Protein AF-A0A4Y2T1D4-F1 (afdb_monomer)

InterPro domains:
  IPR013103 Reverse transcriptase, RNA-dependent DNA polymerase [PF07727] (2-106)

Radius of gyration: 18.8 Å; Cα contacts (8 Å, |Δi|>4): 121; chains: 1; bounding box: 40×28×55 Å

Structure (mmCIF, N/CA/C/O backbone):
data_AF-A0A4Y2T1D4-F1
#
_entry.id   AF-A0A4Y2T1D4-F1
#
loop_
_atom_site.group_PDB
_atom_site.id
_atom_site.type_symbol
_atom_site.label_atom_id
_atom_site.label_alt_id
_atom_site.label_comp_id
_atom_site.label_asym_id
_atom_site.label_entity_id
_atom_site.label_seq_id
_atom_site.pdbx_PDB_ins_code
_atom_site.Cartn_x
_atom_site.Cartn_y
_atom_site.Cartn_z
_atom_site.occupancy
_atom_site.B_iso_or_equiv
_atom_site.auth_seq_id
_atom_site.auth_comp_id
_atom_site.auth_asym_id
_atom_site.auth_atom_id
_atom_site.pdbx_PDB_model_num
ATOM 1 N N . MET A 1 1 ? 0.635 -4.673 7.501 1.00 90.06 1 MET A N 1
ATOM 2 C CA . MET A 1 1 ? 0.090 -4.416 8.856 1.00 90.06 1 MET A CA 1
ATOM 3 C C . MET A 1 1 ? 0.550 -5.481 9.835 1.00 90.06 1 MET A C 1
ATOM 5 O O . MET A 1 1 ? 0.662 -6.633 9.435 1.00 90.06 1 MET A O 1
ATOM 9 N N . LYS A 1 2 ? 0.821 -5.118 11.097 1.00 92.75 2 LYS A N 1
ATOM 10 C CA . LYS A 1 2 ? 1.155 -6.098 12.148 1.00 92.75 2 LYS A CA 1
ATOM 11 C C . LYS A 1 2 ? -0.086 -6.896 12.573 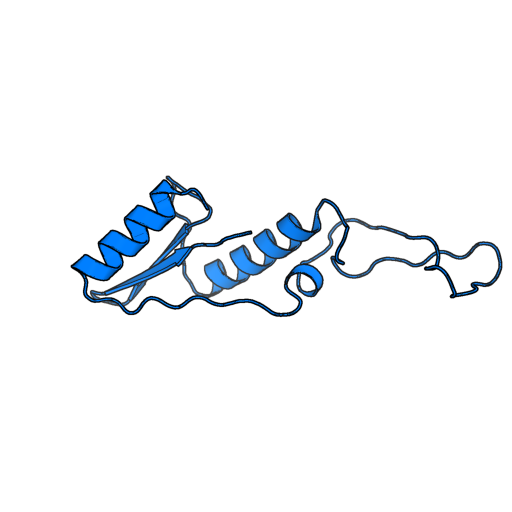1.00 92.75 2 LYS A C 1
ATOM 13 O O . LYS A 1 2 ? -1.192 -6.355 12.591 1.00 92.75 2 LYS A O 1
ATOM 18 N N . TRP A 1 3 ? 0.095 -8.152 12.983 1.00 94.38 3 TRP A N 1
ATOM 19 C CA . TRP A 1 3 ? -1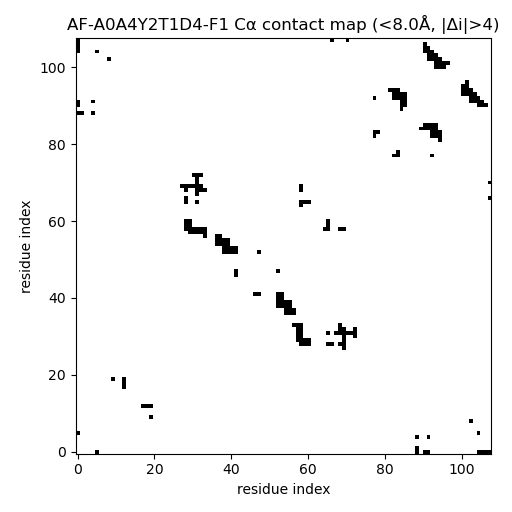.003 -9.006 13.460 1.00 94.38 3 TRP A CA 1
ATOM 20 C C . TRP A 1 3 ? -1.749 -8.418 14.662 1.00 94.38 3 TRP A C 1
ATOM 22 O O . TRP A 1 3 ? -2.979 -8.466 14.708 1.00 94.38 3 TRP A O 1
ATOM 32 N N . ASP A 1 4 ? -1.029 -7.807 15.602 1.00 95.44 4 ASP A N 1
ATOM 33 C CA . ASP A 1 4 ? -1.646 -7.191 16.779 1.00 95.44 4 ASP A CA 1
ATOM 34 C C . ASP A 1 4 ? -2.521 -5.993 16.406 1.00 95.44 4 ASP A C 1
ATOM 36 O O . ASP A 1 4 ? -3.621 -5.847 16.934 1.00 95.44 4 ASP A O 1
ATOM 40 N N . SER A 1 5 ? -2.099 -5.188 15.426 1.00 95.88 5 SER A N 1
ATOM 41 C CA . SER A 1 5 ? -2.897 -4.076 14.903 1.00 95.88 5 SER A CA 1
ATOM 42 C C . SER A 1 5 ? -4.213 -4.565 14.303 1.00 95.88 5 SER A C 1
ATOM 44 O O . SER A 1 5 ? -5.262 -4.001 14.608 1.00 95.88 5 SER A O 1
ATOM 46 N N . LEU A 1 6 ? -4.189 -5.651 13.520 1.00 95.25 6 LEU A N 1
ATOM 47 C CA . LEU A 1 6 ? -5.410 -6.256 12.981 1.00 95.25 6 LEU A CA 1
ATOM 48 C C . LEU A 1 6 ? -6.354 -6.715 14.103 1.00 95.25 6 LEU A C 1
ATOM 50 O O . LEU A 1 6 ? -7.538 -6.378 14.084 1.00 95.25 6 LEU A O 1
ATOM 54 N N . ARG A 1 7 ? -5.838 -7.442 15.102 1.00 96.19 7 ARG A N 1
ATOM 55 C CA . ARG A 1 7 ? -6.636 -7.915 16.250 1.00 96.19 7 ARG A CA 1
ATOM 56 C C . ARG A 1 7 ? -7.252 -6.757 17.031 1.00 96.19 7 ARG A C 1
ATOM 58 O O . ARG A 1 7 ? -8.427 -6.820 17.389 1.00 96.19 7 ARG A O 1
ATOM 65 N N . ILE A 1 8 ? -6.483 -5.695 17.269 1.00 95.25 8 ILE A N 1
ATOM 66 C CA . ILE A 1 8 ? -6.959 -4.489 17.955 1.00 95.25 8 ILE A CA 1
ATOM 67 C C . ILE A 1 8 ? -8.064 -3.809 17.140 1.00 95.25 8 ILE A C 1
ATOM 69 O O . ILE A 1 8 ? -9.104 -3.479 17.707 1.00 95.25 8 ILE A O 1
ATOM 73 N N . LEU A 1 9 ? -7.888 -3.643 15.825 1.00 95.00 9 LEU A N 1
ATOM 74 C CA . LEU A 1 9 ? -8.908 -3.049 14.954 1.00 95.00 9 LEU A CA 1
ATOM 75 C C . LEU A 1 9 ? -10.213 -3.854 14.964 1.00 95.00 9 LEU A C 1
ATOM 77 O O . LEU A 1 9 ? -11.287 -3.271 15.114 1.00 95.00 9 LEU A O 1
ATOM 81 N N . LEU A 1 10 ? -10.128 -5.184 14.875 1.00 95.94 10 LEU A N 1
ATOM 82 C CA . LEU A 1 10 ? -11.300 -6.062 14.949 1.00 95.94 10 LEU A CA 1
ATOM 83 C C . LEU A 1 10 ? -11.979 -5.996 16.325 1.00 95.94 10 LEU A C 1
ATOM 85 O O . LEU A 1 10 ? -13.205 -5.922 16.399 1.00 95.94 10 LEU A O 1
ATOM 89 N N . LYS A 1 11 ? -11.202 -5.946 17.416 1.00 97.00 11 LYS A N 1
ATOM 90 C CA . LYS A 1 11 ? -11.736 -5.771 18.776 1.00 97.00 11 LYS A CA 1
ATOM 91 C C . LYS A 1 11 ? -12.471 -4.437 18.924 1.00 97.00 11 LYS A C 1
ATOM 93 O O . LYS A 1 11 ? -13.578 -4.414 19.459 1.00 97.00 11 LYS A O 1
ATOM 98 N N . ILE A 1 12 ? -11.890 -3.340 18.432 1.00 94.12 12 ILE A N 1
ATOM 99 C CA . ILE A 1 12 ? -12.528 -2.015 18.438 1.00 94.12 12 ILE A CA 1
ATOM 100 C C . ILE A 1 12 ? -13.836 -2.056 17.646 1.00 94.12 12 ILE A C 1
ATOM 102 O O . ILE A 1 12 ? -14.858 -1.593 18.153 1.00 94.12 12 ILE A O 1
ATOM 106 N N . ALA A 1 13 ? -13.826 -2.651 16.450 1.00 95.06 13 ALA A N 1
ATOM 107 C CA . ALA A 1 13 ? -15.020 -2.771 15.621 1.00 95.06 13 ALA A CA 1
ATOM 108 C C . ALA A 1 13 ? -16.135 -3.556 16.332 1.00 95.06 13 ALA A C 1
ATOM 110 O O . ALA A 1 13 ? -17.272 -3.092 16.363 1.00 95.06 13 ALA A O 1
ATOM 111 N N . ALA A 1 14 ? -15.814 -4.678 16.985 1.00 96.69 14 ALA A N 1
ATOM 112 C CA . ALA A 1 14 ? -16.783 -5.448 17.767 1.00 96.69 14 ALA A CA 1
ATOM 113 C C . ALA A 1 14 ? -17.356 -4.638 18.947 1.00 96.69 14 ALA A C 1
ATOM 115 O O . ALA A 1 14 ? -18.573 -4.575 19.125 1.00 96.69 14 ALA A O 1
ATOM 116 N N . MET A 1 15 ? -16.498 -3.953 19.714 1.00 95.62 15 MET A N 1
ATOM 117 C CA . MET A 1 15 ? -16.915 -3.121 20.856 1.00 95.62 15 MET A CA 1
ATOM 118 C C . MET A 1 15 ? -17.801 -1.939 20.442 1.00 95.62 15 MET A C 1
ATOM 120 O O . MET A 1 15 ? -18.681 -1.529 21.196 1.00 95.62 15 MET A O 1
ATOM 124 N N . LYS A 1 16 ? -17.556 -1.373 19.257 1.00 92.56 16 LYS A N 1
ATOM 125 C CA . LYS A 1 16 ? -18.287 -0.220 18.714 1.00 92.56 16 LYS A CA 1
ATOM 126 C C . LYS A 1 16 ? -19.427 -0.611 17.773 1.00 92.56 16 LYS A C 1
ATOM 128 O O . LYS A 1 16 ? -20.083 0.277 17.241 1.00 92.56 16 LYS A O 1
ATOM 133 N N . LYS A 1 17 ? -19.673 -1.913 17.577 1.00 94.12 17 LYS A N 1
ATOM 134 C CA . LYS A 1 17 ? -20.629 -2.447 16.589 1.00 94.12 17 LYS A CA 1
ATOM 135 C C . LYS A 1 17 ? -20.408 -1.860 15.184 1.00 94.12 17 LYS A C 1
ATOM 137 O O . LYS A 1 17 ? -21.358 -1.598 14.450 1.00 94.12 17 LYS A O 1
ATOM 142 N N . SER A 1 18 ? -19.150 -1.617 14.820 1.00 93.12 18 SER A N 1
ATOM 143 C CA . S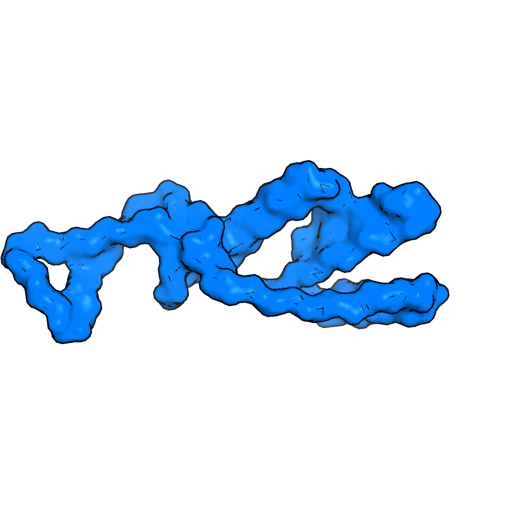ER A 1 18 ? -18.772 -1.053 13.525 1.00 93.12 18 SER A CA 1
ATOM 144 C C . SER A 1 18 ? -18.817 -2.113 12.427 1.00 93.12 18 SER A C 1
ATOM 146 O O . SER A 1 18 ? -18.539 -3.289 12.655 1.00 93.12 18 SER A O 1
ATOM 148 N N . VAL A 1 19 ? -19.103 -1.680 11.202 1.00 94.12 19 VAL A N 1
ATOM 149 C CA . VAL A 1 19 ? -19.056 -2.541 10.017 1.00 94.12 19 VAL A CA 1
ATOM 150 C C . VAL A 1 19 ? -17.606 -2.698 9.558 1.00 94.12 19 VAL A C 1
ATOM 152 O O . VAL A 1 19 ? -16.933 -1.706 9.276 1.00 94.12 19 VAL A O 1
ATOM 155 N N . VAL A 1 20 ? -17.138 -3.941 9.434 1.00 95.50 20 VAL A N 1
ATOM 156 C CA . VAL A 1 20 ? -15.818 -4.265 8.874 1.00 95.50 20 VAL A CA 1
ATOM 157 C C . VAL A 1 20 ? -15.978 -4.661 7.410 1.00 95.50 20 VAL A C 1
ATOM 159 O O . VAL A 1 20 ? -16.819 -5.493 7.078 1.00 95.50 20 VAL A O 1
ATOM 162 N N . LYS A 1 21 ? -15.167 -4.067 6.531 1.00 95.12 21 LYS A N 1
ATOM 163 C CA . LYS A 1 21 ? -15.114 -4.404 5.103 1.00 95.12 21 LYS A CA 1
ATOM 164 C C . LYS A 1 21 ? -13.671 -4.647 4.686 1.00 95.12 21 LYS A C 1
ATOM 166 O O . LYS A 1 21 ? -12.779 -3.903 5.087 1.00 95.12 21 LYS A O 1
ATOM 171 N N . PHE A 1 22 ? -13.476 -5.662 3.855 1.00 93.12 22 PHE A N 1
ATOM 172 C CA . PHE A 1 22 ? -12.213 -5.928 3.181 1.00 93.12 22 PHE A CA 1
ATOM 173 C C . PHE A 1 22 ? -12.336 -5.478 1.730 1.00 93.12 22 PHE A C 1
ATOM 175 O O . PHE A 1 22 ? -13.348 -5.741 1.081 1.00 93.12 22 PHE A O 1
ATOM 182 N N . PHE A 1 23 ? -11.316 -4.782 1.241 1.00 91.75 23 PHE A N 1
ATOM 183 C CA . PHE A 1 23 ? -11.252 -4.310 -0.134 1.00 91.75 23 PHE A CA 1
ATOM 184 C C . PHE A 1 23 ? -9.989 -4.860 -0.775 1.00 91.75 23 PHE A C 1
ATOM 186 O O . PHE A 1 23 ? -8.907 -4.731 -0.204 1.00 91.75 23 PHE A O 1
ATOM 193 N N . ASP A 1 24 ? -10.143 -5.440 -1.959 1.00 92.81 24 ASP A N 1
ATOM 194 C CA . ASP A 1 24 ? -9.034 -5.808 -2.826 1.00 92.81 24 ASP A CA 1
ATOM 195 C C . ASP A 1 24 ? -9.013 -4.861 -4.027 1.00 92.81 24 ASP A C 1
ATOM 197 O O . ASP A 1 24 ? -10.022 -4.674 -4.718 1.00 92.81 24 ASP A O 1
ATOM 201 N N . VAL A 1 25 ? -7.875 -4.206 -4.238 1.00 90.81 25 VAL A N 1
ATOM 202 C CA . VAL A 1 25 ? -7.717 -3.223 -5.308 1.00 90.81 25 VAL A CA 1
ATOM 203 C C . VAL A 1 25 ? -7.136 -3.930 -6.519 1.00 90.81 25 VAL A C 1
ATOM 205 O O . VAL A 1 25 ? -5.952 -4.270 -6.562 1.00 90.81 25 VAL A O 1
ATOM 208 N N . LYS A 1 26 ? -7.970 -4.097 -7.548 1.00 91.62 26 LYS A N 1
ATOM 209 C CA . LYS A 1 26 ? -7.518 -4.607 -8.844 1.00 91.62 26 LYS A CA 1
ATOM 210 C C . LYS A 1 26 ? -6.383 -3.735 -9.373 1.00 91.62 26 LYS A C 1
ATOM 212 O O . LYS A 1 26 ? -6.451 -2.512 -9.295 1.00 91.62 26 LYS A O 1
ATOM 217 N N . THR A 1 27 ? -5.350 -4.390 -9.899 1.00 90.75 27 THR A N 1
ATOM 218 C CA . THR A 1 27 ? -4.185 -3.738 -10.517 1.00 90.75 27 THR A CA 1
ATOM 219 C C . THR A 1 27 ? -3.485 -2.698 -9.631 1.00 90.75 27 THR A C 1
ATOM 221 O O . THR A 1 27 ? -2.918 -1.730 -10.137 1.00 90.75 27 THR A O 1
ATOM 224 N N . ALA A 1 28 ? -3.477 -2.900 -8.306 1.00 91.50 28 ALA A N 1
ATOM 225 C CA . ALA A 1 28 ? -2.891 -1.982 -7.324 1.00 91.50 28 ALA A CA 1
ATOM 226 C C . ALA A 1 28 ? -1.493 -1.459 -7.712 1.00 91.50 28 ALA A C 1
ATOM 228 O O . ALA A 1 28 ? -1.262 -0.252 -7.714 1.00 91.50 28 ALA A O 1
ATOM 229 N N . TYR A 1 29 ? -0.577 -2.340 -8.130 1.00 92.81 29 TYR A N 1
ATOM 230 C CA . TYR A 1 29 ? 0.785 -1.931 -8.495 1.00 92.81 29 TYR A CA 1
ATOM 231 C C . TYR A 1 29 ? 0.825 -1.013 -9.716 1.00 92.81 29 TYR A C 1
ATOM 233 O O . TYR A 1 29 ? 1.521 -0.005 -9.682 1.00 92.81 29 TYR A O 1
ATOM 241 N N . LEU A 1 30 ? -0.020 -1.248 -10.727 1.00 93.44 30 LEU A N 1
ATOM 242 C CA . LEU A 1 30 ? -0.082 -0.401 -11.927 1.00 93.44 30 LEU A CA 1
ATOM 243 C C . LEU A 1 30 ? -0.555 1.031 -11.635 1.00 93.44 30 LEU A C 1
ATOM 245 O O . LEU A 1 30 ? -0.379 1.915 -12.475 1.00 93.44 30 LEU A O 1
ATOM 249 N N . ASN A 1 31 ? -1.162 1.259 -10.469 1.00 91.44 31 ASN A N 1
ATOM 250 C CA . ASN A 1 31 ? -1.550 2.584 -9.995 1.00 91.44 31 ASN A CA 1
ATOM 251 C C . ASN A 1 31 ? -0.439 3.272 -9.181 1.00 91.44 31 ASN A C 1
ATOM 253 O O . ASN A 1 31 ? -0.542 4.465 -8.900 1.00 91.44 31 ASN A O 1
ATOM 257 N N . GLY A 1 32 ? 0.615 2.545 -8.801 1.00 91.06 32 GLY A N 1
ATOM 258 C CA . GLY A 1 32 ? 1.785 3.088 -8.125 1.00 91.06 32 GLY A CA 1
ATOM 259 C C . GLY A 1 32 ? 2.605 3.997 -9.039 1.00 91.06 32 GLY A C 1
ATOM 260 O O . GLY A 1 32 ? 2.790 3.716 -10.225 1.00 91.06 32 GLY A O 1
ATOM 261 N N . ILE A 1 33 ? 3.126 5.082 -8.468 1.00 92.69 33 ILE A N 1
ATOM 262 C CA . ILE A 1 33 ? 4.025 5.993 -9.180 1.00 92.69 33 ILE A CA 1
ATOM 263 C C . ILE A 1 33 ? 5.432 5.398 -9.137 1.00 92.69 33 ILE A C 1
ATOM 265 O O . ILE A 1 33 ? 5.975 5.144 -8.059 1.00 92.69 33 ILE A O 1
ATOM 269 N N . LEU A 1 34 ? 6.004 5.159 -10.316 1.00 94.19 34 LEU A N 1
ATOM 270 C CA . LEU A 1 34 ? 7.391 4.745 -10.469 1.00 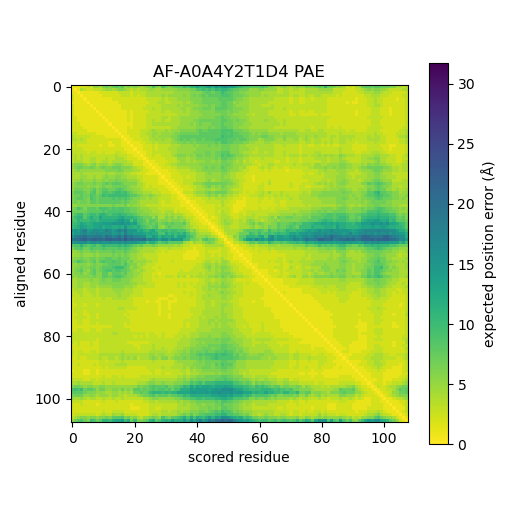94.19 34 LEU A CA 1
ATOM 271 C C . LEU A 1 34 ? 8.243 6.003 -10.665 1.00 94.19 34 LEU A C 1
ATOM 273 O O . LEU A 1 34 ? 8.140 6.663 -11.693 1.00 94.19 34 LEU A O 1
ATOM 277 N N . ASN A 1 35 ? 9.040 6.350 -9.656 1.00 89.94 35 ASN A N 1
ATOM 278 C CA . ASN A 1 35 ? 9.898 7.541 -9.691 1.00 89.94 35 ASN A CA 1
ATOM 279 C C . ASN A 1 35 ? 11.253 7.279 -10.362 1.00 89.94 35 ASN A C 1
ATOM 281 O O . ASN A 1 35 ? 11.970 8.214 -10.695 1.00 89.94 35 ASN A O 1
ATOM 285 N N . GLU A 1 36 ? 11.616 6.009 -10.514 1.00 91.12 36 GLU A N 1
ATOM 286 C CA . GLU A 1 36 ? 12.878 5.577 -11.103 1.00 91.12 36 GLU A CA 1
ATOM 287 C C . GLU A 1 36 ? 12.699 5.327 -12.598 1.00 91.12 36 GLU A C 1
ATOM 289 O O . GLU A 1 36 ? 11.664 4.824 -13.042 1.00 91.12 36 GLU A O 1
ATOM 294 N N . GLU A 1 37 ? 13.724 5.641 -13.382 1.00 94.50 37 GLU A N 1
ATOM 295 C CA . GLU A 1 37 ? 13.735 5.286 -14.792 1.00 94.50 37 GLU A CA 1
ATOM 296 C C . GLU A 1 37 ? 14.241 3.851 -14.953 1.00 94.50 37 GLU A C 1
ATOM 298 O O . GLU A 1 37 ? 15.413 3.566 -14.723 1.00 94.50 37 GLU A O 1
ATOM 303 N N . LEU A 1 38 ? 13.339 2.944 -15.331 1.00 94.94 38 LEU A N 1
ATOM 304 C CA . LEU A 1 38 ? 13.658 1.536 -15.528 1.00 94.94 38 LEU A CA 1
ATOM 305 C C . LEU A 1 38 ? 13.401 1.092 -16.955 1.00 94.94 38 LEU A C 1
ATOM 307 O O . LEU A 1 38 ? 12.456 1.535 -17.614 1.00 94.94 38 LEU A O 1
ATOM 311 N N . TYR A 1 39 ? 14.220 0.141 -17.384 1.00 94.06 39 TYR A N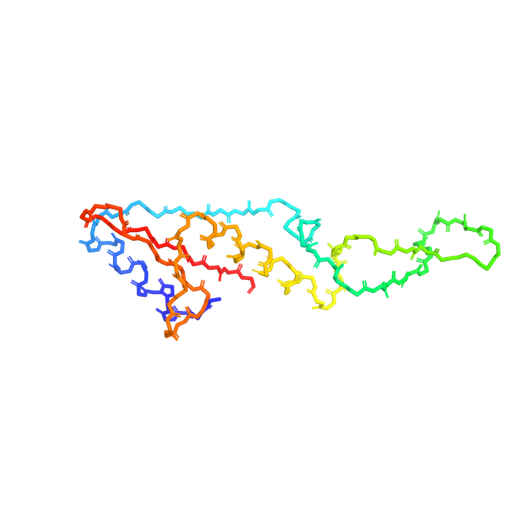 1
ATOM 312 C CA . TYR A 1 39 ? 14.114 -0.499 -18.679 1.00 94.06 39 TYR A CA 1
ATOM 313 C C . TYR A 1 39 ? 14.056 -2.015 -18.507 1.00 94.06 39 TYR A C 1
ATOM 315 O O . TYR A 1 39 ? 14.603 -2.558 -17.548 1.00 94.06 39 TYR A O 1
ATOM 323 N N . MET A 1 40 ? 13.394 -2.696 -19.436 1.00 92.25 40 MET A N 1
ATOM 324 C CA . MET A 1 40 ? 13.381 -4.153 -19.513 1.00 92.25 40 MET A CA 1
ATOM 325 C C . MET A 1 40 ? 13.622 -4.624 -20.938 1.00 92.25 40 MET A C 1
ATOM 327 O O . MET A 1 40 ? 13.262 -3.955 -21.914 1.00 92.25 40 MET A O 1
ATOM 331 N N . GLU A 1 41 ? 14.198 -5.813 -21.044 1.00 91.75 41 GLU A N 1
ATOM 332 C CA . GLU A 1 41 ? 14.238 -6.540 -22.301 1.00 91.75 41 GLU A CA 1
ATOM 333 C C . GLU A 1 41 ? 12.817 -6.865 -22.785 1.00 91.75 41 GLU A C 1
ATOM 335 O O . GLU A 1 41 ? 11.889 -6.991 -21.974 1.00 91.75 41 GLU A O 1
ATOM 340 N N . PRO A 1 42 ? 12.617 -6.994 -24.106 1.00 90.56 42 PRO A N 1
ATOM 341 C CA . PRO A 1 42 ? 11.364 -7.497 -24.638 1.00 90.56 42 PRO A CA 1
ATOM 342 C C . PRO A 1 42 ? 10.971 -8.842 -24.008 1.00 90.56 42 PRO A C 1
ATOM 344 O O . PRO A 1 42 ? 11.815 -9.726 -23.849 1.00 90.56 42 PRO A O 1
ATOM 347 N N . PRO A 1 43 ? 9.687 -9.024 -23.648 1.00 89.19 43 PRO A N 1
ATOM 348 C CA . PRO A 1 43 ? 9.217 -10.293 -23.123 1.00 89.19 43 PRO A CA 1
ATOM 349 C C . PRO A 1 43 ? 9.350 -11.391 -24.184 1.00 89.19 43 PRO A C 1
ATOM 351 O O . PRO A 1 43 ? 9.306 -11.133 -25.388 1.00 89.19 43 PRO A O 1
ATOM 354 N N . LYS A 1 44 ? 9.469 -12.642 -23.727 1.00 88.25 44 LYS A N 1
ATOM 355 C CA . LYS A 1 44 ? 9.531 -13.810 -24.616 1.00 88.25 44 LYS A CA 1
ATOM 356 C C . LYS A 1 44 ? 8.355 -13.800 -25.599 1.00 88.25 44 LYS A C 1
ATOM 358 O O . LYS A 1 44 ? 7.210 -13.637 -25.186 1.00 88.25 44 LYS A O 1
ATOM 363 N N . GLY A 1 45 ? 8.649 -14.001 -26.883 1.00 90.00 45 GLY A N 1
ATOM 364 C CA . GLY A 1 45 ? 7.656 -13.972 -27.962 1.00 90.00 45 GLY A CA 1
ATOM 365 C C . GLY A 1 45 ? 7.408 -12.587 -28.568 1.00 90.00 45 GLY A C 1
ATOM 366 O O . GLY A 1 45 ? 6.590 -12.474 -29.475 1.00 90.00 45 GLY A O 1
ATOM 367 N N . TYR A 1 46 ? 8.108 -11.547 -28.104 1.00 87.25 46 TYR A N 1
ATOM 368 C CA . TYR A 1 46 ? 8.071 -10.220 -28.708 1.00 87.25 46 TYR A CA 1
ATOM 369 C C . TYR A 1 46 ? 9.432 -9.868 -29.316 1.00 87.25 46 TYR A C 1
ATOM 371 O O . TYR A 1 46 ? 10.415 -9.698 -28.598 1.00 87.25 46 TYR A O 1
ATOM 379 N N . GLU A 1 47 ? 9.496 -9.722 -30.638 1.00 86.44 47 GLU A N 1
ATOM 380 C CA . GLU A 1 47 ? 10.724 -9.327 -31.328 1.00 86.44 47 GLU A CA 1
ATOM 381 C C . GLU A 1 47 ? 10.796 -7.805 -31.481 1.00 86.44 47 GLU A C 1
ATOM 383 O O . GLU A 1 47 ? 9.922 -7.160 -32.066 1.00 86.44 47 GLU A O 1
ATOM 388 N N . LEU A 1 48 ? 11.864 -7.212 -30.953 1.00 85.00 48 LEU A N 1
ATOM 389 C CA . LEU A 1 48 ? 12.215 -5.821 -31.209 1.00 85.00 48 LEU A CA 1
ATOM 390 C C . LEU A 1 48 ? 13.320 -5.757 -32.262 1.00 85.00 48 LEU A C 1
ATOM 392 O O . LEU A 1 48 ? 14.176 -6.632 -32.354 1.00 85.00 48 LEU A O 1
ATOM 396 N N . ARG A 1 49 ? 13.339 -4.661 -33.030 1.00 82.25 49 ARG A N 1
ATOM 397 C CA . ARG A 1 49 ? 14.506 -4.322 -33.856 1.00 82.25 49 ARG A CA 1
ATOM 398 C C . ARG A 1 49 ? 15.750 -4.256 -32.966 1.00 82.25 49 ARG A C 1
ATOM 400 O O . ARG A 1 49 ? 15.647 -3.808 -31.823 1.00 82.25 49 ARG A O 1
ATOM 407 N N . SER A 1 50 ? 16.901 -4.646 -33.518 1.00 82.12 50 SER A N 1
ATOM 408 C CA . SER A 1 50 ? 18.186 -4.649 -32.807 1.00 82.12 50 SER A CA 1
ATOM 409 C C . SER A 1 50 ? 18.404 -3.355 -32.015 1.00 82.12 50 SER A C 1
ATOM 411 O O . SER A 1 50 ? 18.124 -2.261 -32.513 1.00 82.12 50 SER A O 1
ATOM 413 N N . ASN A 1 51 ? 18.935 -3.496 -30.798 1.00 84.62 51 ASN A N 1
ATOM 414 C CA . ASN A 1 51 ? 19.332 -2.409 -29.893 1.00 84.62 51 ASN A CA 1
ATOM 415 C C . ASN A 1 51 ? 18.175 -1.577 -29.307 1.00 84.62 51 ASN A C 1
ATOM 417 O O . ASN A 1 51 ? 18.349 -0.393 -29.017 1.00 84.62 51 ASN A O 1
ATOM 421 N N . LYS A 1 52 ? 16.990 -2.172 -29.115 1.00 90.50 52 LYS A N 1
ATOM 422 C CA . LYS A 1 52 ? 15.873 -1.530 -28.402 1.00 90.50 52 LYS A CA 1
ATOM 423 C C . LYS A 1 52 ? 15.482 -2.295 -27.141 1.00 90.50 52 LYS A C 1
ATOM 425 O O . LYS A 1 52 ? 15.478 -3.519 -27.122 1.00 90.50 52 LYS A O 1
ATOM 430 N N . VAL A 1 53 ? 15.081 -1.538 -26.125 1.00 92.75 53 VAL A N 1
ATOM 431 C CA . VAL A 1 53 ? 14.526 -2.016 -24.851 1.00 92.75 53 VAL A CA 1
ATOM 432 C C . VAL A 1 53 ? 13.225 -1.272 -24.551 1.00 92.75 53 VAL A C 1
ATOM 434 O O . VAL A 1 53 ? 12.964 -0.209 -25.123 1.00 92.75 53 VAL A O 1
ATOM 437 N N . PHE A 1 54 ? 12.399 -1.809 -23.656 1.00 92.50 54 PHE A N 1
ATOM 438 C CA . PHE A 1 54 ? 11.188 -1.132 -23.203 1.00 92.50 54 PHE A CA 1
ATOM 439 C C . PHE A 1 54 ? 11.473 -0.267 -21.989 1.00 92.50 54 PHE A C 1
ATOM 441 O O . PHE A 1 54 ? 12.017 -0.752 -21.005 1.00 92.50 54 PHE A O 1
ATOM 448 N N . LYS A 1 55 ? 11.033 0.992 -22.023 1.00 93.62 55 LYS A N 1
ATOM 449 C CA . LYS A 1 55 ? 10.955 1.827 -20.825 1.00 93.62 55 LYS A CA 1
ATOM 450 C C . LYS A 1 55 ? 9.706 1.465 -20.026 1.00 93.62 55 LYS A C 1
ATOM 452 O O . LYS A 1 55 ? 8.594 1.462 -20.562 1.00 93.62 55 LYS A O 1
ATOM 457 N N . ILE A 1 56 ? 9.881 1.189 -18.742 1.00 94.50 56 ILE A N 1
ATOM 458 C CA . ILE A 1 56 ? 8.786 0.900 -17.823 1.00 94.50 56 ILE A CA 1
ATOM 459 C C . ILE A 1 56 ? 8.231 2.229 -17.303 1.00 94.50 56 ILE A C 1
ATOM 461 O O . ILE A 1 56 ? 8.885 2.940 -16.549 1.00 94.50 56 ILE A O 1
ATOM 465 N N . ASN A 1 57 ? 7.000 2.557 -17.697 1.00 90.88 57 ASN A N 1
ATOM 466 C CA . ASN A 1 57 ? 6.348 3.818 -17.314 1.00 90.88 57 ASN A CA 1
ATOM 467 C C . ASN A 1 57 ? 5.466 3.710 -16.058 1.00 90.88 57 ASN A C 1
ATOM 469 O O . ASN A 1 57 ? 5.004 4.722 -15.537 1.00 90.88 57 ASN A O 1
ATOM 473 N N . LYS A 1 58 ? 5.166 2.491 -15.597 1.00 91.50 58 LYS A N 1
ATOM 474 C CA . LYS A 1 58 ? 4.298 2.224 -14.439 1.00 91.50 58 LYS A CA 1
ATOM 475 C C . LYS A 1 58 ? 4.919 1.153 -13.559 1.00 91.50 58 LYS A C 1
ATOM 477 O O . LYS A 1 58 ? 5.640 0.295 -14.051 1.00 91.50 58 LYS A O 1
ATOM 482 N N . SER A 1 59 ? 4.595 1.161 -12.271 1.00 94.56 59 SER A N 1
ATOM 483 C CA . SER A 1 59 ? 4.990 0.083 -11.364 1.00 94.56 59 SER A CA 1
ATOM 484 C C . SER A 1 59 ? 4.285 -1.219 -11.776 1.00 94.56 59 SER A C 1
ATOM 486 O O . SER A 1 59 ? 3.078 -1.370 -11.626 1.00 94.56 59 SER A O 1
ATOM 488 N N . ILE A 1 60 ? 5.024 -2.154 -12.373 1.00 93.75 60 ILE A N 1
ATOM 489 C CA . ILE A 1 60 ? 4.486 -3.441 -12.839 1.00 93.75 60 ILE A CA 1
ATOM 490 C C . ILE A 1 60 ? 4.712 -4.550 -11.811 1.00 93.75 60 ILE A C 1
ATOM 492 O O . ILE A 1 60 ? 5.551 -4.447 -10.916 1.00 93.75 60 ILE A O 1
ATOM 496 N N . TYR A 1 61 ? 3.968 -5.643 -11.936 1.00 90.81 61 TYR A N 1
ATOM 497 C CA . TYR A 1 61 ? 4.210 -6.841 -11.136 1.00 90.81 61 TYR A CA 1
ATOM 498 C C . TYR A 1 61 ? 5.631 -7.375 -11.369 1.00 90.81 61 TYR A C 1
ATOM 500 O O . TYR A 1 61 ? 6.145 -7.313 -12.481 1.00 90.81 61 TYR A O 1
ATOM 508 N N . GLY A 1 62 ? 6.261 -7.885 -10.310 1.00 90.06 62 GLY A N 1
ATOM 509 C CA . GLY A 1 62 ? 7.620 -8.433 -10.363 1.00 90.06 62 GLY A CA 1
ATOM 510 C C . GLY A 1 62 ? 8.742 -7.429 -10.084 1.00 90.06 62 GLY A C 1
ATOM 511 O O . GLY A 1 62 ? 9.853 -7.862 -9.797 1.00 90.06 62 GLY A O 1
ATOM 512 N N . LEU A 1 63 ? 8.477 -6.115 -10.080 1.00 93.31 63 LEU A N 1
ATOM 513 C CA . LEU A 1 63 ? 9.475 -5.156 -9.595 1.00 93.31 63 LEU A CA 1
ATOM 514 C C . LEU A 1 63 ? 9.562 -5.201 -8.058 1.00 93.31 63 LEU A C 1
ATOM 516 O O . LEU A 1 63 ? 8.517 -5.103 -7.401 1.00 93.31 63 LEU A O 1
ATOM 520 N N . PRO A 1 64 ? 10.771 -5.262 -7.465 1.00 92.75 64 PRO A N 1
ATO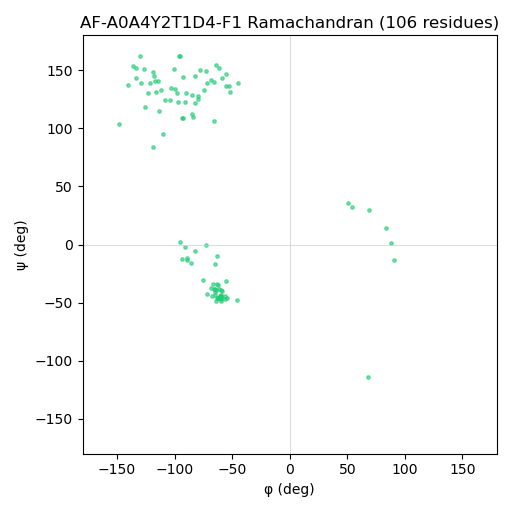M 521 C CA . PRO A 1 64 ? 10.950 -5.286 -6.009 1.00 92.75 64 PRO A CA 1
ATOM 522 C C . PRO A 1 64 ? 10.281 -4.114 -5.271 1.00 92.75 64 PRO A C 1
ATOM 524 O O . PRO A 1 64 ? 9.812 -4.261 -4.144 1.00 92.75 64 PRO A O 1
ATOM 527 N N . GLN A 1 65 ? 10.193 -2.946 -5.908 1.00 93.88 65 GLN A N 1
ATOM 528 C CA . GLN A 1 65 ? 9.633 -1.724 -5.331 1.00 93.88 65 GLN A CA 1
ATOM 529 C C . GLN A 1 65 ? 8.132 -1.530 -5.578 1.00 93.88 65 GLN A C 1
ATOM 531 O O . GLN A 1 65 ? 7.560 -0.566 -5.064 1.00 93.88 65 GLN A O 1
ATOM 536 N N . SER A 1 66 ? 7.457 -2.423 -6.309 1.00 94.12 66 SER A N 1
ATOM 537 C CA . SER A 1 66 ? 6.051 -2.206 -6.682 1.00 94.12 66 SER A CA 1
ATOM 538 C C . SER A 1 66 ? 5.100 -2.104 -5.493 1.00 94.12 66 SER A C 1
ATOM 540 O O . SER A 1 66 ? 4.225 -1.232 -5.467 1.00 94.12 66 SER A O 1
ATOM 542 N N . GLY A 1 67 ? 5.330 -2.908 -4.452 1.00 93.31 67 GLY A N 1
ATOM 543 C CA . GLY A 1 67 ? 4.586 -2.792 -3.196 1.00 93.31 67 GLY A CA 1
ATOM 544 C C . GLY A 1 67 ? 4.750 -1.414 -2.544 1.00 93.31 67 GLY A C 1
ATOM 545 O O . GLY A 1 67 ? 3.775 -0.832 -2.067 1.00 93.31 67 GLY A O 1
ATOM 546 N N . ARG A 1 68 ? 5.961 -0.839 -2.592 1.00 93.19 68 ARG A N 1
ATOM 547 C CA . ARG A 1 68 ? 6.258 0.494 -2.043 1.00 93.19 68 ARG A CA 1
ATOM 548 C C . ARG A 1 68 ? 5.644 1.614 -2.884 1.00 93.19 68 ARG A C 1
ATOM 550 O O . ARG A 1 68 ? 5.073 2.541 -2.312 1.00 93.19 68 ARG A O 1
ATOM 557 N N . CYS A 1 69 ? 5.720 1.524 -4.213 1.00 95.19 69 CYS A N 1
ATOM 558 C CA . CYS A 1 69 ? 5.090 2.480 -5.131 1.00 95.19 69 CYS A CA 1
ATOM 559 C C . CYS A 1 69 ? 3.582 2.581 -4.877 1.00 95.19 69 CYS A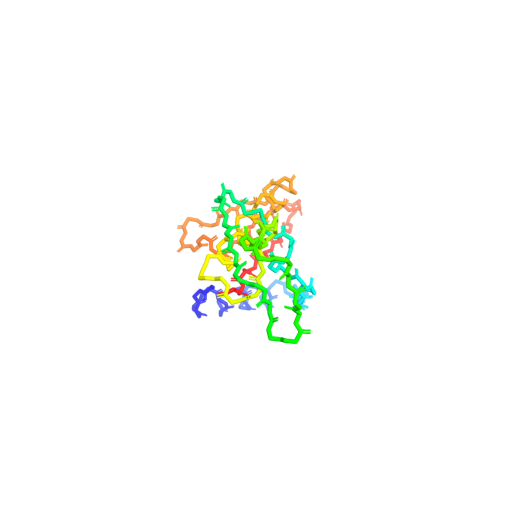 C 1
ATOM 561 O O . CYS A 1 69 ? 3.042 3.682 -4.740 1.00 95.19 69 CYS A O 1
ATOM 563 N N . TRP A 1 70 ? 2.911 1.435 -4.748 1.00 94.94 70 TRP A N 1
ATOM 564 C CA . TRP A 1 70 ? 1.493 1.405 -4.411 1.00 94.94 70 TRP A CA 1
ATOM 565 C C . TRP A 1 70 ? 1.217 1.895 -2.984 1.00 94.94 70 TRP A C 1
ATOM 567 O O . TRP A 1 70 ? 0.326 2.724 -2.794 1.00 94.94 70 TRP A O 1
ATOM 577 N N . TYR A 1 71 ? 2.005 1.465 -1.989 1.00 94.00 71 TYR A N 1
ATOM 578 C CA . TYR A 1 71 ? 1.858 1.937 -0.607 1.00 94.00 71 TYR A CA 1
ATOM 579 C C . TYR A 1 71 ? 1.908 3.467 -0.519 1.00 94.00 71 TYR A C 1
ATOM 581 O O . TYR A 1 71 ? 1.067 4.075 0.148 1.00 94.00 71 TYR A O 1
ATOM 589 N N . ASN A 1 72 ? 2.867 4.095 -1.204 1.00 94.44 72 ASN A N 1
ATOM 590 C CA . ASN A 1 72 ? 3.014 5.548 -1.230 1.00 94.44 72 ASN A CA 1
ATOM 591 C C . ASN A 1 72 ? 1.805 6.212 -1.894 1.00 94.44 72 ASN A C 1
ATOM 593 O O . ASN A 1 72 ? 1.196 7.096 -1.292 1.00 94.44 72 ASN A O 1
ATOM 597 N N . LYS A 1 73 ? 1.394 5.730 -3.075 1.00 95.06 73 LYS A N 1
ATOM 598 C CA . LYS A 1 73 ? 0.239 6.294 -3.781 1.00 95.06 73 LYS A CA 1
ATOM 599 C C . LYS A 1 73 ? -1.041 6.206 -2.951 1.00 95.06 73 LYS A C 1
ATOM 601 O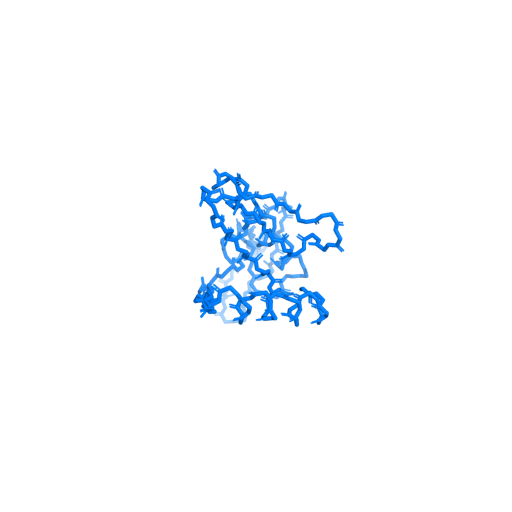 O . LYS A 1 73 ? -1.783 7.180 -2.843 1.00 95.06 73 LYS A O 1
ATOM 606 N N . PHE A 1 74 ? -1.298 5.055 -2.338 1.00 95.06 74 PHE A N 1
ATOM 607 C CA . PHE A 1 74 ? -2.479 4.877 -1.501 1.00 95.06 74 PHE A CA 1
ATOM 608 C C . PHE A 1 74 ? -2.393 5.715 -0.217 1.00 95.06 74 PHE A C 1
ATOM 610 O O . PHE A 1 74 ? -3.386 6.318 0.184 1.00 95.06 74 PHE A O 1
ATOM 617 N N . SER A 1 75 ? -1.199 5.843 0.377 1.00 95.50 75 SER A N 1
ATOM 618 C CA . SER A 1 75 ? -0.961 6.744 1.517 1.00 95.50 75 SER A CA 1
ATOM 619 C C . SER A 1 75 ? -1.341 8.191 1.193 1.00 95.50 75 SER A C 1
ATOM 621 O O . SER A 1 75 ? -1.970 8.850 2.020 1.00 95.50 75 SER A O 1
ATOM 623 N N . GLU A 1 76 ? -0.965 8.687 0.010 1.00 96.06 76 GLU A N 1
ATOM 624 C CA . GLU A 1 76 ? -1.309 10.038 -0.454 1.00 96.06 76 GLU A CA 1
ATOM 625 C C . GLU A 1 76 ? -2.821 10.213 -0.601 1.00 96.06 76 GLU A C 1
ATOM 627 O O . GLU A 1 76 ? -3.373 11.190 -0.097 1.00 96.06 76 GLU A O 1
ATOM 632 N N . ILE A 1 77 ? -3.503 9.245 -1.223 1.00 95.88 77 ILE A N 1
ATOM 633 C CA . ILE A 1 77 ? -4.965 9.264 -1.393 1.00 95.88 77 ILE A CA 1
ATOM 634 C C . ILE A 1 77 ? -5.666 9.312 -0.027 1.00 95.88 77 ILE A C 1
ATOM 636 O O . ILE A 1 77 ? -6.569 10.123 0.187 1.00 95.88 77 ILE A O 1
ATOM 640 N N . LEU A 1 78 ? -5.233 8.482 0.928 1.00 96.06 78 LEU A N 1
ATOM 641 C CA . LEU A 1 78 ? -5.795 8.477 2.281 1.00 96.06 78 LEU A CA 1
ATOM 642 C C . LEU A 1 78 ? -5.535 9.796 3.022 1.00 96.06 78 LEU A C 1
ATOM 644 O O . LEU A 1 78 ? -6.423 10.291 3.721 1.00 96.06 78 LEU A O 1
ATOM 648 N N . ALA A 1 79 ? -4.348 10.382 2.853 1.00 96.62 79 ALA A N 1
ATOM 649 C CA . ALA A 1 79 ? -4.014 11.678 3.437 1.00 96.62 79 ALA A CA 1
ATOM 650 C C . ALA A 1 79 ? -4.877 12.808 2.851 1.00 96.62 79 ALA A C 1
ATOM 652 O O . ALA A 1 79 ? -5.410 13.618 3.610 1.00 96.62 79 ALA A O 1
ATOM 653 N N . GLN A 1 80 ? -5.089 12.823 1.531 1.00 97.31 80 GLN A N 1
ATOM 654 C CA . GLN A 1 80 ? -5.984 13.769 0.848 1.00 97.31 80 GLN A CA 1
ATOM 655 C C . GLN A 1 80 ? -7.441 13.614 1.306 1.00 97.31 80 GLN A C 1
ATOM 657 O O . GLN A 1 80 ? -8.149 14.604 1.475 1.00 97.31 80 GLN A O 1
ATOM 662 N N . ALA A 1 81 ? -7.874 12.387 1.609 1.00 95.94 81 ALA A N 1
ATOM 663 C CA . ALA A 1 81 ? -9.173 12.120 2.226 1.00 95.94 81 ALA A CA 1
ATOM 664 C C . ALA A 1 81 ? -9.243 12.516 3.723 1.00 95.94 81 ALA A C 1
ATOM 666 O O . ALA A 1 81 ? -10.291 12.370 4.368 1.00 95.94 81 ALA A O 1
ATOM 667 N N . GLY A 1 82 ? -8.152 13.032 4.299 1.00 96.75 82 GLY A N 1
ATOM 668 C CA . GLY A 1 82 ? -8.066 13.526 5.673 1.00 96.75 82 GLY A CA 1
ATOM 669 C C . GLY A 1 82 ? -7.811 12.447 6.726 1.00 96.75 82 GLY A C 1
ATOM 670 O O . GLY A 1 82 ? -8.022 12.705 7.915 1.00 96.75 82 GLY A O 1
ATOM 671 N N . LEU A 1 83 ? -7.398 11.240 6.327 1.00 97.25 83 LEU A N 1
ATOM 672 C CA . LEU A 1 83 ? -6.965 10.215 7.272 1.00 97.25 83 LEU A CA 1
ATOM 673 C C . LEU A 1 83 ? -5.509 10.437 7.687 1.00 97.25 83 LEU A C 1
ATOM 675 O O . LEU A 1 83 ? -4.663 10.841 6.890 1.00 97.25 83 LEU A O 1
ATOM 679 N N . LYS A 1 84 ? -5.202 10.130 8.948 1.00 96.56 84 LYS A N 1
ATOM 680 C CA . LYS A 1 84 ? -3.855 10.255 9.517 1.00 96.56 84 LYS A CA 1
ATOM 681 C C . LYS A 1 84 ? -3.298 8.887 9.885 1.00 96.56 84 LYS A C 1
ATOM 683 O O . LYS A 1 84 ? -4.026 8.055 10.422 1.00 96.56 84 LYS A O 1
ATOM 688 N N . LYS A 1 85 ? -2.002 8.680 9.641 1.00 96.19 85 LYS A N 1
ATOM 689 C CA . LYS A 1 85 ? -1.284 7.470 10.069 1.00 96.19 85 LYS A CA 1
ATOM 690 C C . LYS A 1 85 ? -1.220 7.399 11.594 1.00 96.19 85 LYS A C 1
ATOM 692 O O . LYS A 1 85 ? -0.973 8.414 12.252 1.00 96.19 85 LYS A O 1
ATOM 697 N N . LEU A 1 86 ? -1.401 6.208 12.154 1.00 94.75 86 LEU A N 1
ATOM 698 C CA . LEU A 1 86 ? -1.111 5.962 13.563 1.00 94.75 86 LEU A CA 1
ATOM 699 C C . LEU A 1 86 ? 0.403 5.948 13.791 1.00 94.75 86 LEU A C 1
ATOM 701 O O . LEU A 1 86 ? 1.161 5.366 13.020 1.00 94.75 86 LEU A O 1
ATOM 705 N N . LYS A 1 87 ? 0.846 6.565 14.893 1.00 93.19 87 LYS A N 1
ATOM 706 C CA . LYS A 1 87 ? 2.267 6.584 15.280 1.00 93.19 87 LYS A CA 1
ATOM 707 C C . LYS A 1 87 ? 2.789 5.192 15.656 1.00 93.19 87 LYS A C 1
ATOM 709 O O . LYS A 1 87 ? 3.949 4.894 15.411 1.00 93.19 87 LYS A O 1
ATOM 714 N N . SER A 1 88 ? 1.940 4.357 16.254 1.00 93.31 88 SER A N 1
ATOM 715 C CA . SER A 1 88 ? 2.288 3.003 16.706 1.00 93.31 88 SER A CA 1
ATOM 716 C C . SER A 1 88 ? 2.392 1.986 15.564 1.00 93.31 88 SER A C 1
ATOM 718 O O . SER A 1 88 ? 3.175 1.039 15.648 1.00 93.31 88 SER A O 1
ATOM 720 N N . ASP A 1 89 ? 1.613 2.179 14.497 1.00 94.81 89 ASP A N 1
ATOM 721 C CA . ASP A 1 89 ? 1.657 1.365 13.284 1.00 94.81 89 ASP A CA 1
ATOM 722 C C . ASP A 1 89 ? 1.303 2.223 12.049 1.00 94.81 89 ASP A C 1
ATOM 724 O O . ASP A 1 89 ? 0.123 2.497 11.806 1.00 94.81 89 ASP A O 1
ATOM 728 N N . PRO A 1 90 ? 2.301 2.622 11.235 1.00 93.56 90 PRO A N 1
ATOM 729 C CA . PRO A 1 90 ? 2.089 3.433 10.033 1.00 93.56 90 PRO A CA 1
ATOM 730 C C . PRO A 1 90 ? 1.244 2.775 8.934 1.00 93.56 90 PRO A C 1
ATOM 732 O O . PRO A 1 90 ? 0.868 3.456 7.979 1.00 93.56 90 PRO A O 1
ATOM 735 N N . SER A 1 91 ? 0.945 1.475 9.042 1.00 94.12 91 SER A N 1
ATOM 736 C CA . SER A 1 91 ? 0.035 0.781 8.124 1.00 94.12 91 SER A CA 1
ATOM 737 C C . SER A 1 91 ? -1.446 0.966 8.474 1.00 94.12 91 SER A C 1
ATOM 739 O O . SER A 1 91 ? -2.306 0.532 7.709 1.00 94.12 91 SER A O 1
ATOM 741 N N . VAL A 1 92 ? -1.755 1.620 9.600 1.00 96.31 92 VAL A N 1
ATOM 742 C CA . VAL A 1 92 ? -3.122 1.924 10.031 1.00 96.31 92 VAL A CA 1
ATOM 743 C C . VAL A 1 92 ? -3.382 3.425 9.968 1.00 96.31 92 VAL A C 1
ATOM 745 O O . VAL A 1 92 ? -2.608 4.244 10.465 1.00 96.31 92 VAL A O 1
ATOM 748 N N . TYR A 1 93 ? -4.524 3.778 9.393 1.00 96.94 93 TYR A N 1
ATOM 749 C CA . TYR A 1 93 ? -4.998 5.137 9.197 1.00 96.94 93 TYR A CA 1
ATOM 750 C C . TYR A 1 93 ? -6.284 5.346 9.977 1.00 96.94 93 TYR A C 1
ATOM 752 O O . TYR A 1 93 ? -7.145 4.467 10.028 1.00 96.94 93 TYR A O 1
ATOM 760 N N . THR A 1 94 ? -6.428 6.523 10.572 1.00 96.00 94 THR A N 1
ATOM 761 C CA . THR A 1 94 ? -7.612 6.887 11.343 1.00 96.00 94 THR A CA 1
ATOM 762 C C . THR A 1 94 ? -8.110 8.274 10.967 1.00 96.00 94 THR A C 1
ATOM 764 O O . THR A 1 94 ? -7.322 9.189 10.703 1.00 96.00 94 THR A O 1
ATOM 767 N N . LYS A 1 95 ? -9.429 8.439 10.955 1.00 96.00 95 LYS A N 1
ATOM 768 C CA . LYS A 1 95 ? -10.102 9.732 10.827 1.00 96.00 95 LYS A CA 1
ATOM 769 C C . LYS A 1 95 ? -11.308 9.757 11.745 1.00 96.00 95 LYS A C 1
ATOM 771 O O . LYS A 1 95 ? -12.068 8.796 11.810 1.00 96.00 95 LYS A O 1
ATOM 776 N N . ARG A 1 96 ? -11.496 10.877 12.434 1.00 93.06 96 ARG A N 1
ATOM 777 C CA . ARG A 1 96 ? -12.701 11.128 13.221 1.00 93.06 96 ARG A CA 1
ATOM 778 C C . ARG A 1 96 ? -13.791 11.695 12.310 1.00 93.06 96 ARG A C 1
ATOM 780 O O . ARG A 1 96 ? -13.548 12.672 11.604 1.00 93.06 96 ARG A O 1
ATOM 787 N N . ALA A 1 97 ? -14.973 11.094 12.345 1.00 89.69 97 ALA A N 1
ATOM 788 C CA . ALA A 1 97 ? -16.173 11.535 11.643 1.00 89.69 97 ALA A CA 1
ATOM 789 C C . ALA A 1 97 ? -17.258 11.845 12.690 1.00 89.69 97 ALA A C 1
ATOM 791 O O . ALA A 1 97 ? -18.064 10.995 13.063 1.00 89.69 97 ALA A O 1
ATOM 792 N N . GLY A 1 98 ? -17.226 13.062 13.245 1.00 89.19 98 GLY A N 1
ATOM 793 C CA . GLY A 1 98 ? -18.102 13.452 14.353 1.00 89.19 98 GLY A CA 1
ATOM 794 C C . GLY A 1 98 ? -17.771 12.698 15.648 1.00 89.19 98 GLY A C 1
ATOM 795 O O . GLY A 1 98 ? -16.703 12.899 16.236 1.00 89.19 98 GLY A O 1
ATOM 796 N N . LYS A 1 99 ? -18.695 11.851 16.118 1.00 86.25 99 LYS A N 1
ATOM 797 C CA . LYS A 1 99 ? -18.483 10.969 17.284 1.00 86.25 99 LYS A CA 1
ATOM 798 C C . LYS A 1 99 ? -17.892 9.605 16.906 1.00 86.25 99 LYS A C 1
ATOM 800 O O . LYS A 1 99 ? -17.395 8.911 17.788 1.00 86.25 99 LYS A O 1
ATOM 805 N N . GLU A 1 100 ? -17.898 9.269 15.619 1.00 88.75 100 GLU A N 1
ATOM 806 C CA . GLU A 1 100 ? -17.420 7.992 15.096 1.00 88.75 100 GLU A CA 1
ATOM 807 C C . GLU A 1 100 ? -15.968 8.078 14.613 1.00 88.75 100 GLU A C 1
ATOM 809 O O . GLU A 1 100 ? -15.431 9.160 14.341 1.00 88.75 100 GLU A O 1
ATOM 814 N N . PHE A 1 101 ? -15.332 6.917 14.477 1.00 91.06 101 PHE A N 1
ATOM 815 C CA . PHE A 1 101 ? -13.998 6.781 13.899 1.00 91.06 101 PHE A CA 1
ATOM 816 C C . PHE A 1 101 ? -14.030 5.852 12.691 1.00 91.06 101 PHE A C 1
ATOM 818 O O . PHE A 1 101 ? -14.667 4.803 12.704 1.00 91.06 101 PHE A O 1
ATOM 825 N N . ILE A 1 102 ? -13.296 6.240 11.654 1.00 94.69 102 ILE A N 1
ATOM 826 C CA . ILE A 1 102 ? -13.009 5.404 10.494 1.00 94.69 102 ILE A CA 1
ATOM 827 C C . ILE A 1 102 ? -11.575 4.917 10.646 1.00 94.69 102 ILE A C 1
ATOM 829 O O . ILE A 1 102 ? -10.656 5.731 10.769 1.00 94.69 102 ILE A O 1
ATOM 833 N N . HIS A 1 103 ? -11.391 3.600 10.611 1.00 95.38 103 HIS A N 1
ATOM 834 C CA . HIS A 1 103 ? -10.084 2.958 10.641 1.00 95.38 103 HIS A CA 1
ATOM 835 C C . HIS A 1 103 ? -9.845 2.205 9.334 1.00 95.38 103 HIS A C 1
ATOM 837 O O . HIS A 1 103 ? -10.698 1.434 8.901 1.00 95.38 103 HIS A O 1
ATOM 843 N N . ILE A 1 104 ? -8.684 2.417 8.716 1.00 95.81 104 ILE A N 1
ATOM 844 C CA . ILE A 1 104 ? -8.261 1.707 7.505 1.00 95.81 104 ILE A CA 1
ATOM 845 C C . ILE A 1 104 ? -6.896 1.086 7.775 1.00 95.81 104 ILE A C 1
ATOM 847 O O . ILE A 1 104 ? -5.933 1.798 8.045 1.00 95.81 104 ILE A O 1
ATOM 851 N N . GLY A 1 105 ? -6.817 -0.241 7.715 1.00 94.62 105 GLY A N 1
ATOM 852 C CA . GLY A 1 105 ? -5.560 -0.984 7.779 1.00 94.62 105 GLY A CA 1
ATOM 853 C C . GLY A 1 105 ? -5.108 -1.394 6.382 1.00 94.62 105 GLY A C 1
ATOM 854 O O . GLY A 1 105 ? -5.906 -1.911 5.603 1.00 94.62 105 GLY A O 1
ATOM 855 N N . MET A 1 106 ? -3.833 -1.182 6.067 1.00 93.00 106 MET A N 1
ATOM 856 C CA . MET A 1 106 ? -3.222 -1.630 4.819 1.00 93.00 106 MET A CA 1
ATOM 857 C C . MET A 1 106 ? -2.485 -2.955 5.013 1.00 93.00 106 MET A C 1
ATOM 859 O O . MET A 1 106 ? -1.546 -3.071 5.810 1.00 93.00 106 MET A O 1
ATOM 863 N N . ILE A 1 107 ? -2.894 -3.946 4.231 1.00 84.25 107 ILE A N 1
ATOM 864 C CA . ILE A 1 107 ? -2.243 -5.248 4.132 1.00 84.25 107 ILE A CA 1
ATOM 865 C C . ILE A 1 107 ? -1.612 -5.278 2.742 1.00 84.25 107 ILE A C 1
ATOM 867 O O . ILE A 1 107 ? -2.296 -5.503 1.752 1.00 84.25 107 ILE A O 1
ATOM 871 N N . LEU A 1 108 ? -0.337 -4.912 2.685 1.00 69.69 108 LEU A N 1
ATOM 872 C CA . LEU A 1 108 ? 0.538 -5.083 1.531 1.00 69.69 108 LEU A CA 1
ATOM 873 C C . LEU A 1 108 ? 1.675 -6.001 1.939 1.00 69.69 108 LEU A C 1
ATOM 875 O O . LEU A 1 108 ? 2.064 -5.903 3.131 1.00 69.69 108 LEU A O 1
#

pLDDT: mean 92.78, std 3.87, range [69.69, 97.31]

Nearest PDB structures (foldseek):
  4zjv-assembly1_C  TM=3.341E-01  e=6.311E+00  Homo sapiens
  6g13-assembly1_A  TM=1.954E-01  e=7.612E+00  Middle East respiratory syndrome-related coronavirus

Solvent-accessible surface area (backbone atoms only — not comparable to full-atom values): 6656 Å² total; per-residue (Å²): 84,58,72,65,58,52,54,51,52,52,50,50,29,63,77,66,72,50,90,85,84,90,84,83,66,82,66,45,31,60,70,8,65,55,90,64,93,45,73,40,74,66,57,92,96,52,87,69,67,88,97,62,67,43,75,53,82,48,18,46,90,90,48,90,57,18,67,54,24,23,51,51,45,51,50,50,54,41,42,75,73,61,33,41,66,38,89,93,43,73,42,31,30,42,33,77,58,88,93,46,75,49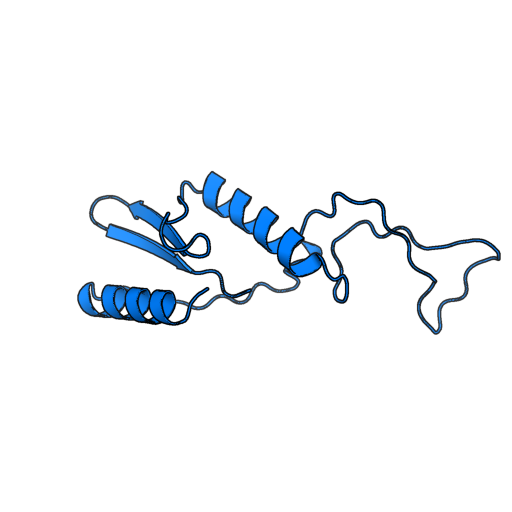,75,49,75,44,83,121

Foldseek 3Di:
DDPVVVVVVVVVCVVVVHDDDDDDDPPLLQLFADPDWDWAADDPPDDDDPPDIDTDGTRDPPDPCSVVSSVVSVLVVCVVVVWDADPVGRQWTWDDDPPDIDIDGDDD

Secondary structure (DSSP, 8-state):
--HHHHHHHHHHHHHHTPPP-----TTTGGGS---S-EEEPPPTT-PPPTT--EEE-S--TT-TTHHHHHHHHHHHHHHHTT-EE-SS-TTEEEEEETTEEEEEE---

Sequence (108 aa):
MKWDSLRILLKIAAMKKSVVKFFDVKTAYLNGILNEELYMEPPKGYELRSNKVFKINKSIYGLPQSGRCWYNKFSEILAQAGLKKLKSDPSVYTKRAGKEFIHIGMIL

Organism: Araneus ventricosus (NCBI:txid182803)

Mean predicted aligned error: 4.51 Å